Protein AF-A0A5K0XMQ2-F1 (afdb_monomer)

Organism: NCBI:txid210225

Mean predicted aligned error: 14.15 Å

Radius of gyration: 17.41 Å; Cα contacts (8 Å, |Δi|>4): 7; chains: 1; bounding box: 38×33×36 Å

Solvent-accessible surface area (backbone atoms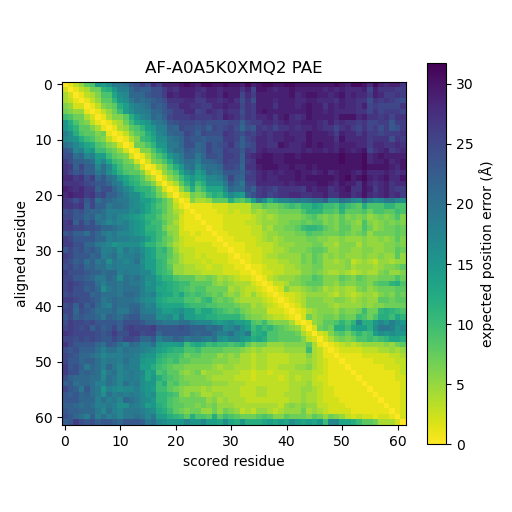 only — not comparable to full-atom values): 4335 Å² total; per-residue (Å²): 134,85,82,81,72,90,66,74,84,74,73,80,85,74,69,97,66,82,62,78,73,48,73,67,55,57,64,73,49,47,69,82,74,50,74,98,61,64,57,63,74,73,66,60,46,87,83,62,53,74,63,58,55,52,51,50,52,54,62,74,73,107

Foldseek 3Di:
DDDPPVDDPPPPPPDPPPPVQPPVNCVVCVVVPDPPPDCCVVVVPVPDDPVNVVVVVVVVVD

pLDDT: mean 71.96, std 17.73, range [39.56, 96.0]

Structure (mmCIF, N/CA/C/O backbone):
data_AF-A0A5K0XMQ2-F1
#
_entry.id   AF-A0A5K0XMQ2-F1
#
loop_
_atom_site.group_PDB
_atom_site.id
_atom_site.type_symbol
_atom_site.label_atom_id
_atom_site.label_alt_id
_atom_site.label_comp_id
_atom_site.label_asym_id
_atom_site.label_entity_id
_atom_site.label_seq_id
_atom_site.pdbx_PDB_ins_code
_atom_site.Cartn_x
_atom_site.Cartn_y
_atom_site.Cartn_z
_atom_site.occupancy
_atom_site.B_iso_or_equiv
_atom_site.auth_seq_id
_atom_site.auth_comp_id
_atom_site.auth_asym_id
_atom_site.auth_atom_id
_atom_site.pdbx_PDB_model_num
ATOM 1 N N . MET A 1 1 ? -23.059 -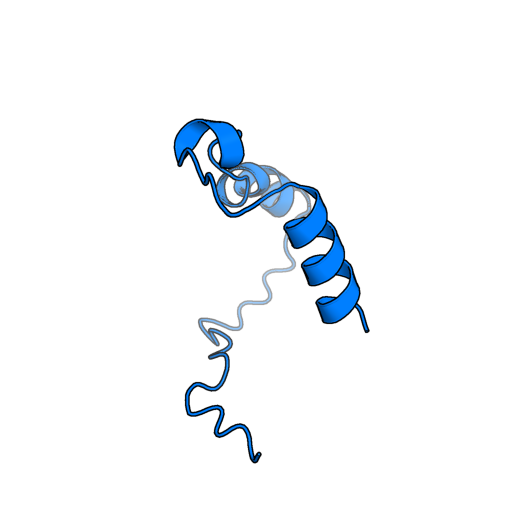19.806 10.338 1.00 39.56 1 MET A N 1
ATOM 2 C CA . MET A 1 1 ? -23.295 -18.902 9.196 1.00 39.56 1 MET A CA 1
ATOM 3 C C . MET A 1 1 ? -22.336 -19.328 8.107 1.00 39.56 1 MET A C 1
ATOM 5 O O . MET A 1 1 ? -21.136 -19.265 8.334 1.00 39.56 1 MET A O 1
ATOM 9 N N . GLU A 1 2 ? -22.862 -19.860 7.008 1.00 40.22 2 GLU A N 1
ATOM 10 C CA . GLU A 1 2 ? -22.087 -20.129 5.794 1.00 40.22 2 GLU A CA 1
ATOM 11 C C . GLU A 1 2 ? -21.807 -18.798 5.097 1.00 40.22 2 GLU A C 1
ATOM 13 O O . GLU A 1 2 ? -22.731 -18.038 4.807 1.00 40.22 2 GLU A O 1
ATOM 18 N N . PHE A 1 3 ? -20.530 -18.494 4.881 1.00 51.91 3 PHE A N 1
ATOM 19 C CA . PHE A 1 3 ? -20.117 -17.364 4.060 1.00 51.91 3 PHE A CA 1
ATOM 20 C C . PHE A 1 3 ? -20.167 -17.804 2.594 1.00 51.91 3 PHE A C 1
ATOM 22 O O . PHE A 1 3 ? -19.248 -18.464 2.116 1.00 51.91 3 PHE A O 1
ATOM 29 N N . ASN A 1 4 ? -21.245 -17.453 1.888 1.00 50.94 4 ASN A N 1
ATOM 30 C CA . ASN A 1 4 ? -21.273 -17.516 0.427 1.00 50.94 4 ASN A CA 1
ATOM 31 C C . ASN A 1 4 ? -20.381 -16.398 -0.120 1.00 50.94 4 ASN A C 1
ATOM 33 O O . ASN A 1 4 ? -20.765 -15.228 -0.140 1.00 50.94 4 ASN A O 1
ATOM 37 N N . LEU A 1 5 ? -19.161 -16.756 -0.515 1.00 53.94 5 LEU A N 1
ATOM 38 C CA . LEU A 1 5 ? -18.266 -15.885 -1.270 1.00 53.94 5 LEU A CA 1
ATOM 39 C C . LEU A 1 5 ? -18.629 -15.995 -2.758 1.00 53.94 5 LEU A C 1
ATOM 41 O O . LEU A 1 5 ? -17.977 -16.714 -3.507 1.00 53.94 5 LEU A O 1
ATOM 45 N N . ASP A 1 6 ? -19.666 -15.268 -3.182 1.00 54.00 6 ASP A N 1
ATOM 46 C CA . ASP A 1 6 ? -20.132 -15.212 -4.585 1.00 54.00 6 ASP A CA 1
ATOM 47 C C . ASP A 1 6 ? -19.192 -14.436 -5.531 1.00 54.00 6 ASP A C 1
ATOM 49 O O . ASP A 1 6 ? -19.496 -14.238 -6.706 1.00 54.00 6 ASP A O 1
ATOM 53 N N . CYS A 1 7 ? -18.021 -14.022 -5.050 1.00 52.56 7 CYS A N 1
ATOM 54 C CA . CYS A 1 7 ? -16.993 -13.387 -5.863 1.00 52.56 7 CYS A CA 1
ATOM 55 C C . CYS A 1 7 ? -15.669 -14.126 -5.645 1.00 52.56 7 CYS A C 1
ATOM 57 O O . CYS A 1 7 ? -14.954 -13.800 -4.691 1.00 52.56 7 CYS A O 1
ATOM 59 N N . PRO A 1 8 ? -15.303 -15.112 -6.486 1.00 55.97 8 PRO A N 1
ATOM 60 C CA . PRO A 1 8 ? -13.922 -15.560 -6.522 1.00 55.97 8 PRO A CA 1
ATOM 61 C C . PRO A 1 8 ? -13.050 -14.338 -6.811 1.00 55.97 8 PRO A C 1
ATOM 63 O O . PRO A 1 8 ? -13.375 -13.522 -7.676 1.00 55.97 8 PRO A O 1
ATOM 66 N N . ILE A 1 9 ? -11.959 -14.190 -6.060 1.00 58.03 9 ILE A N 1
ATOM 67 C CA . ILE A 1 9 ? -10.889 -13.265 -6.423 1.00 58.03 9 ILE A CA 1
ATOM 68 C C . ILE A 1 9 ? -10.432 -13.719 -7.809 1.00 58.03 9 ILE A C 1
ATOM 70 O O . ILE A 1 9 ? -9.762 -14.741 -7.946 1.00 58.03 9 ILE A O 1
ATOM 74 N N . MET A 1 10 ? -10.892 -13.013 -8.839 1.00 48.38 10 MET A N 1
ATOM 75 C CA . MET A 1 10 ? -10.469 -13.225 -10.211 1.00 48.38 10 MET A CA 1
ATOM 76 C C . MET A 1 10 ? -9.002 -12.816 -10.250 1.00 48.38 10 MET A C 1
ATOM 78 O O 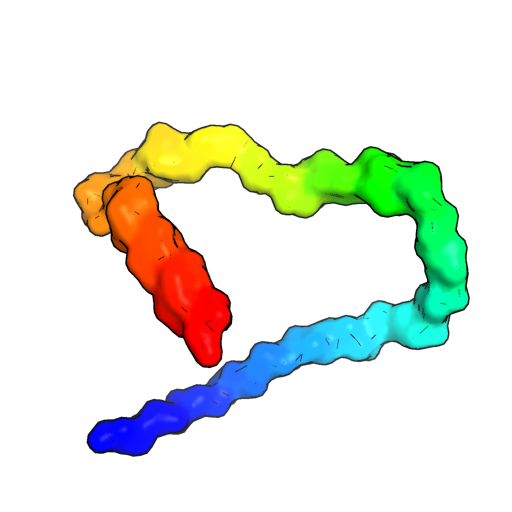. MET A 1 10 ? -8.678 -11.630 -10.280 1.00 48.38 10 MET A O 1
ATOM 82 N N . PHE A 1 11 ? -8.109 -13.799 -10.167 1.00 51.50 11 PHE A N 1
ATOM 83 C CA . PHE A 1 11 ? -6.740 -13.602 -10.607 1.00 51.50 11 PHE A CA 1
ATOM 84 C C . PHE A 1 11 ? -6.842 -13.203 -12.076 1.00 51.50 11 PHE A C 1
ATOM 86 O O . PHE A 1 11 ? -7.387 -13.956 -12.882 1.00 51.50 11 PHE A O 1
ATOM 93 N N . PHE A 1 12 ? -6.411 -11.988 -12.406 1.00 47.59 12 PHE A N 1
ATOM 94 C CA . PHE A 1 12 ? -6.277 -11.584 -13.794 1.00 47.59 12 PHE A CA 1
ATOM 95 C C . PHE A 1 12 ? -5.190 -12.467 -14.413 1.00 47.59 12 PHE A C 1
ATOM 97 O O . PHE A 1 12 ? -4.002 -12.184 -14.299 1.00 47.59 12 PHE A O 1
ATOM 104 N N . GLU A 1 13 ? -5.603 -13.570 -15.033 1.00 51.03 13 GLU A N 1
ATOM 105 C CA . GLU A 1 13 ? -4.837 -14.239 -16.078 1.00 51.03 13 GLU A CA 1
ATOM 106 C C . GLU A 1 13 ? -4.944 -13.389 -17.352 1.00 51.03 13 GLU A C 1
ATOM 108 O O . GLU A 1 13 ? -5.528 -13.798 -18.350 1.00 51.03 13 GLU A O 1
ATOM 113 N N . GLU A 1 14 ? -4.404 -12.172 -17.313 1.00 46.09 14 GLU A N 1
ATOM 114 C CA . GLU A 1 14 ? -4.019 -11.467 -18.531 1.00 46.09 14 GLU A CA 1
ATOM 115 C C . GLU A 1 14 ? -2.507 -11.634 -18.676 1.00 46.09 14 GLU A C 1
ATOM 117 O O . GLU A 1 14 ? -1.698 -10.932 -18.079 1.00 46.09 14 GLU A O 1
ATOM 122 N N . GLU A 1 15 ? -2.182 -12.658 -19.466 1.00 44.31 15 GLU A N 1
ATOM 123 C CA . GLU A 1 15 ? -0.952 -12.787 -20.242 1.00 44.31 15 GLU A CA 1
ATOM 124 C C . GLU A 1 15 ? 0.288 -13.271 -19.474 1.00 44.31 15 GLU A C 1
ATOM 126 O O . GLU A 1 15 ? 1.159 -12.543 -19.005 1.00 44.31 15 GLU A O 1
ATOM 131 N N . LEU A 1 16 ? 0.378 -14.604 -19.467 1.00 44.81 16 LEU A N 1
ATOM 132 C CA . LEU A 1 16 ? 1.582 -15.423 -19.601 1.00 44.81 16 LEU A CA 1
ATOM 133 C C . LEU A 1 16 ? 2.550 -14.903 -20.694 1.00 44.81 16 LEU A C 1
ATOM 135 O O . LEU A 1 16 ? 2.832 -15.589 -21.670 1.00 44.81 16 LEU A O 1
ATOM 139 N N . GLU A 1 17 ? 3.148 -13.736 -20.498 1.00 44.19 17 GLU A N 1
ATOM 140 C CA . GLU A 1 17 ? 4.519 -13.491 -20.925 1.00 44.19 17 GLU A CA 1
ATOM 141 C C . GLU A 1 17 ? 5.339 -13.272 -19.663 1.00 44.19 17 GLU A C 1
ATOM 143 O O . GLU A 1 17 ? 5.489 -12.173 -19.135 1.00 44.19 17 GLU A O 1
ATOM 148 N N . CYS A 1 18 ? 5.886 -14.380 -19.163 1.00 47.31 18 CYS A N 1
ATOM 149 C CA . CYS A 1 18 ? 7.049 -14.371 -18.292 1.00 47.31 18 CYS A CA 1
ATOM 150 C C . CYS A 1 18 ? 8.243 -13.816 -19.093 1.00 47.31 18 CYS A C 1
ATOM 152 O O . CYS A 1 18 ? 9.224 -14.514 -19.350 1.00 47.31 18 CYS A O 1
ATOM 154 N N . GLU A 1 19 ? 8.164 -12.559 -19.535 1.00 49.75 19 GLU A N 1
ATOM 155 C CA . GLU A 1 19 ? 9.356 -11.763 -19.731 1.00 49.75 19 GLU A CA 1
ATOM 156 C C . GLU A 1 19 ? 9.980 -11.704 -18.351 1.00 49.75 19 GLU A C 1
ATOM 158 O O . GLU A 1 19 ? 9.450 -11.052 -17.454 1.00 49.75 19 GLU A O 1
ATOM 163 N N . SER A 1 20 ? 11.052 -12.465 -18.157 1.00 54.62 20 SER A N 1
ATOM 164 C CA . SER A 1 20 ? 11.920 -12.407 -16.989 1.00 54.62 20 SER A CA 1
ATOM 165 C C . SER A 1 20 ? 12.092 -10.948 -16.571 1.00 54.62 20 SER A C 1
ATOM 167 O O . SER A 1 20 ? 12.866 -10.211 -17.188 1.00 54.62 20 SER A O 1
ATOM 169 N N . GLY A 1 21 ? 11.287 -10.522 -15.593 1.00 59.62 21 GLY A N 1
ATOM 170 C CA . GLY A 1 21 ? 11.094 -9.120 -15.273 1.00 59.62 21 GLY A CA 1
ATOM 171 C C . GLY A 1 21 ? 12.424 -8.569 -14.815 1.00 59.62 21 GLY A C 1
ATOM 172 O O . GLY A 1 21 ? 12.886 -8.883 -13.720 1.00 59.62 21 GLY A O 1
ATOM 173 N N . SER A 1 22 ? 13.079 -7.802 -15.684 1.00 78.38 22 SER A N 1
ATOM 174 C CA . SER A 1 22 ? 14.311 -7.113 -15.334 1.00 78.38 22 SER A CA 1
ATOM 175 C C . SER A 1 22 ? 14.068 -6.342 -14.041 1.00 78.38 22 SER A C 1
ATOM 177 O O . SER A 1 22 ? 13.049 -5.665 -13.905 1.00 78.38 22 SER A O 1
ATOM 179 N N . VAL A 1 23 ? 15.015 -6.405 -13.105 1.00 80.88 23 VAL A N 1
ATOM 180 C CA . VAL A 1 23 ? 14.993 -5.601 -11.873 1.00 80.88 23 VAL A CA 1
ATOM 181 C C . VAL A 1 23 ? 14.728 -4.118 -12.190 1.00 80.88 23 VAL A C 1
ATOM 183 O O . VAL A 1 23 ? 14.046 -3.432 -11.437 1.00 80.88 23 VAL A O 1
ATOM 186 N N . ALA A 1 24 ? 15.180 -3.638 -13.355 1.00 84.06 24 ALA A N 1
ATOM 187 C CA . ALA A 1 24 ? 14.899 -2.287 -13.832 1.00 84.06 24 ALA A CA 1
ATOM 188 C C . ALA A 1 24 ? 13.406 -2.027 -14.103 1.00 84.06 24 ALA A C 1
ATOM 190 O O . ALA A 1 24 ? 12.926 -0.937 -13.805 1.00 84.06 24 ALA A O 1
ATOM 191 N N . ARG A 1 25 ? 12.666 -3.015 -14.630 1.00 85.00 25 ARG A N 1
ATOM 192 C CA . ARG A 1 25 ? 11.219 -2.905 -14.870 1.00 85.00 25 ARG A CA 1
ATOM 193 C C . ARG A 1 25 ? 10.464 -2.778 -13.548 1.00 85.00 25 ARG A C 1
ATOM 195 O O . ARG A 1 25 ? 9.641 -1.879 -13.425 1.00 85.00 25 ARG A O 1
ATOM 202 N N . LEU A 1 26 ? 10.820 -3.588 -12.547 1.00 84.62 26 LEU A N 1
ATOM 203 C CA . LEU A 1 26 ? 10.232 -3.507 -11.203 1.00 84.62 26 LEU A CA 1
ATOM 204 C C . LEU A 1 26 ? 10.416 -2.118 -10.577 1.00 84.62 26 LEU A C 1
ATOM 206 O O . LEU A 1 26 ? 9.460 -1.551 -10.059 1.00 84.62 26 LEU A O 1
ATOM 210 N N . PHE A 1 27 ? 11.617 -1.539 -10.673 1.00 87.50 27 PHE A N 1
ATOM 211 C CA . PHE A 1 27 ? 11.854 -0.181 -10.174 1.00 87.50 27 PHE A CA 1
ATOM 212 C C . PHE A 1 27 ? 11.120 0.889 -10.987 1.00 87.50 27 PHE A C 1
ATOM 214 O O . PHE A 1 27 ? 10.681 1.886 -10.422 1.00 87.50 2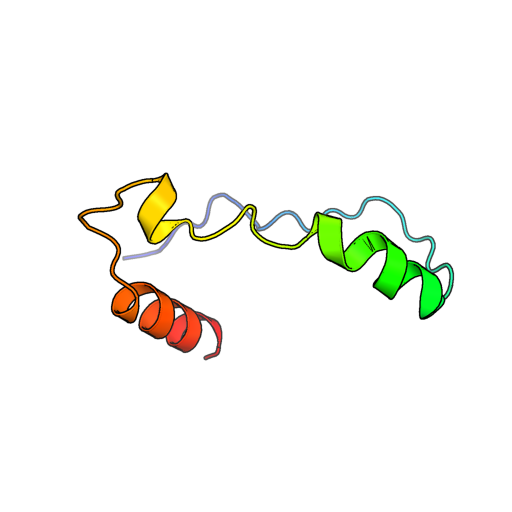7 PHE A O 1
ATOM 221 N N . SER A 1 28 ? 10.974 0.702 -12.304 1.00 87.81 28 SER A N 1
ATOM 222 C CA . SER A 1 28 ? 10.280 1.680 -13.149 1.00 87.81 28 SER A CA 1
ATOM 223 C C . SER A 1 28 ? 8.777 1.764 -12.877 1.00 87.81 28 SER A C 1
ATOM 225 O O . SER A 1 28 ? 8.212 2.839 -13.047 1.00 87.81 28 SER A O 1
ATOM 227 N N . THR A 1 29 ? 8.150 0.670 -12.428 1.00 89.31 29 THR A N 1
ATOM 228 C CA . THR A 1 29 ? 6.700 0.606 -12.180 1.00 89.31 29 THR A CA 1
ATOM 229 C C . THR A 1 29 ? 6.331 0.671 -10.696 1.00 89.31 29 THR A C 1
ATOM 231 O O . THR A 1 29 ? 5.151 0.711 -10.363 1.00 89.31 29 THR A O 1
ATOM 234 N N . GLU A 1 30 ? 7.301 0.713 -9.772 1.00 90.00 30 GLU A N 1
ATOM 235 C CA . GLU A 1 30 ? 7.040 0.723 -8.322 1.00 90.00 30 GLU A CA 1
ATOM 236 C C . GLU A 1 30 ? 6.087 1.857 -7.908 1.00 90.00 30 GLU A C 1
ATOM 238 O O . GLU A 1 30 ? 5.183 1.656 -7.095 1.00 90.00 30 GLU A O 1
ATOM 243 N N . CYS A 1 31 ? 6.253 3.047 -8.491 1.00 89.00 31 CYS A N 1
ATOM 244 C CA . CYS A 1 31 ? 5.456 4.220 -8.145 1.00 89.00 31 CYS A CA 1
ATOM 245 C C . CYS A 1 31 ? 3.976 4.100 -8.542 1.00 89.00 31 CYS A C 1
ATOM 247 O O . CYS A 1 31 ? 3.136 4.694 -7.870 1.00 89.00 31 CYS A O 1
ATOM 249 N N . GLU A 1 32 ? 3.646 3.312 -9.569 1.00 91.00 32 GLU A N 1
ATOM 250 C CA . GLU A 1 32 ? 2.269 3.092 -10.039 1.00 91.00 32 GLU A CA 1
ATOM 251 C C . GLU A 1 32 ? 1.434 2.308 -9.017 1.00 91.00 32 GLU A C 1
ATOM 253 O O . GLU A 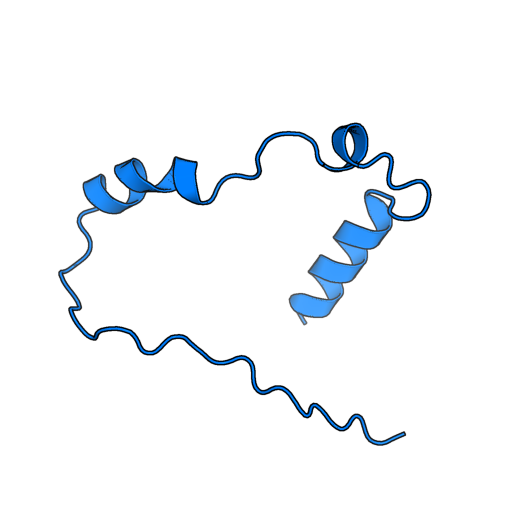1 32 ? 0.207 2.401 -8.994 1.00 91.00 32 GLU A O 1
ATOM 258 N N . HIS A 1 33 ? 2.105 1.568 -8.132 1.00 88.06 33 HIS A N 1
ATOM 259 C CA . HIS A 1 33 ? 1.482 0.766 -7.082 1.00 88.06 33 HIS A CA 1
ATOM 260 C C . HIS A 1 33 ? 1.547 1.428 -5.698 1.00 88.06 33 HIS A C 1
ATOM 262 O O . HIS A 1 33 ? 1.053 0.865 -4.716 1.00 88.06 33 HIS A O 1
ATOM 268 N N . MET A 1 34 ? 2.143 2.619 -5.591 1.00 86.81 34 MET A N 1
ATOM 269 C CA . MET A 1 34 ? 2.204 3.355 -4.331 1.00 86.81 34 MET A CA 1
ATOM 270 C C . MET A 1 34 ? 0.879 4.087 -4.070 1.00 86.81 34 MET A C 1
ATOM 272 O O . MET A 1 34 ? 0.325 4.714 -4.972 1.00 86.81 34 MET A O 1
ATOM 276 N N . PRO A 1 35 ? 0.359 4.077 -2.829 1.00 85.69 35 PRO A N 1
ATOM 277 C CA . PRO A 1 35 ? -0.812 4.874 -2.481 1.00 85.69 35 PRO A CA 1
ATOM 278 C C . PRO A 1 35 ? -0.583 6.370 -2.753 1.00 85.69 35 PRO A C 1
ATOM 280 O O . PRO A 1 35 ? 0.477 6.903 -2.425 1.00 85.69 35 PRO A O 1
ATOM 283 N N . GLU A 1 36 ? -1.604 7.071 -3.262 1.00 84.56 36 GLU A N 1
ATOM 284 C CA . GLU A 1 36 ? -1.593 8.525 -3.521 1.00 84.56 36 GLU A CA 1
ATOM 285 C C . GLU A 1 36 ? -1.624 9.374 -2.226 1.00 84.56 36 GLU A C 1
ATOM 287 O O . GLU A 1 36 ? -2.530 10.186 -1.991 1.00 84.56 36 GLU A O 1
ATOM 292 N N . GLY A 1 37 ? -0.643 9.166 -1.350 1.00 81.88 37 GLY A N 1
ATOM 293 C CA . GLY A 1 37 ? -0.489 9.856 -0.075 1.00 81.88 37 GLY A CA 1
ATOM 294 C C . GLY A 1 37 ? -1.244 9.215 1.093 1.00 81.88 37 GLY A C 1
ATOM 295 O O . GLY A 1 37 ? -1.681 8.064 1.061 1.00 81.88 37 GLY A O 1
ATOM 296 N N . ASN A 1 38 ? -1.367 9.974 2.185 1.00 83.44 38 ASN A N 1
ATOM 297 C CA . ASN A 1 38 ? -1.998 9.497 3.412 1.00 83.44 38 ASN A CA 1
ATOM 298 C C . ASN A 1 38 ? -3.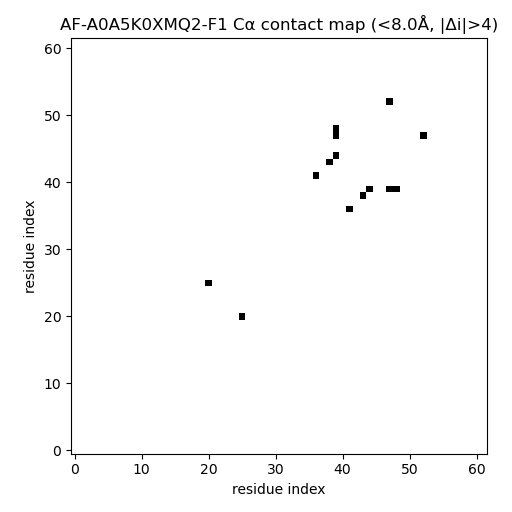531 9.473 3.268 1.00 83.44 38 ASN A C 1
ATOM 300 O O . ASN A 1 38 ? -4.205 10.503 3.366 1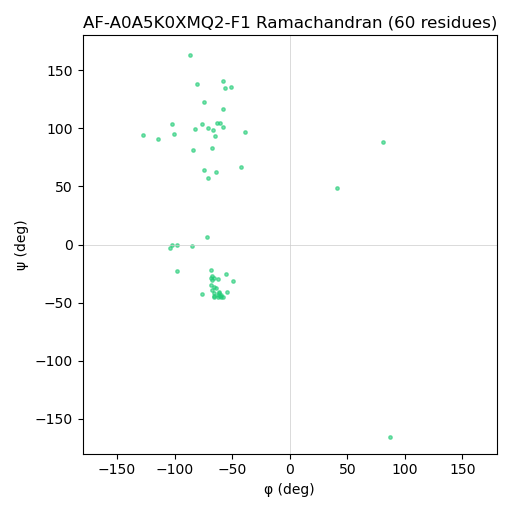.00 83.44 38 ASN A O 1
ATOM 304 N N . TYR A 1 39 ? -4.088 8.278 3.076 1.00 79.38 39 TYR A N 1
ATOM 305 C CA . TYR A 1 39 ? -5.525 8.075 2.894 1.00 79.38 39 TYR A CA 1
ATOM 306 C C . TYR A 1 39 ? -6.350 8.417 4.149 1.00 79.38 39 TYR A C 1
ATOM 308 O O . TYR A 1 39 ? -7.481 8.881 4.014 1.00 79.38 39 TYR A O 1
ATOM 316 N N . THR A 1 40 ? -5.793 8.291 5.360 1.00 76.06 40 THR A N 1
ATOM 317 C CA . THR A 1 40 ? -6.472 8.687 6.610 1.00 76.06 40 THR A CA 1
ATOM 318 C C . THR A 1 40 ? -6.781 10.185 6.617 1.00 76.06 40 THR A C 1
ATOM 320 O O . THR A 1 40 ? -7.868 10.606 7.013 1.00 76.06 40 THR A O 1
ATOM 323 N N . GLN A 1 41 ? -5.843 11.000 6.127 1.00 73.06 41 GLN A N 1
ATOM 324 C CA . GLN A 1 41 ? -6.028 12.448 5.998 1.00 73.06 41 GLN A CA 1
ATOM 325 C C . GLN A 1 41 ? -6.923 12.807 4.802 1.00 73.06 41 GLN A C 1
ATOM 327 O O . GLN A 1 41 ? -7.802 13.660 4.938 1.00 73.06 41 GLN A O 1
ATOM 332 N N . LYS A 1 42 ? -6.725 12.142 3.651 1.00 72.12 42 LYS A N 1
ATOM 333 C CA . LYS A 1 42 ? -7.434 12.418 2.386 1.00 72.12 42 LYS A CA 1
ATOM 334 C C . LYS 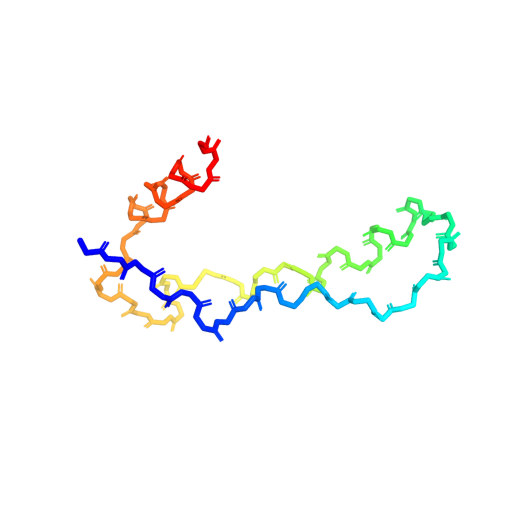A 1 42 ? -8.931 12.112 2.470 1.00 72.12 42 LYS A C 1
ATOM 336 O O . LYS A 1 42 ? -9.742 12.934 2.055 1.00 72.12 42 LYS A O 1
ATOM 341 N N . TYR A 1 43 ? -9.305 10.968 3.040 1.00 71.69 43 TYR A N 1
ATOM 342 C CA . TYR A 1 43 ? -10.697 10.506 3.046 1.00 71.69 43 TYR A CA 1
ATOM 343 C C . TYR A 1 43 ? -11.452 10.826 4.338 1.00 71.69 43 TYR A C 1
ATOM 345 O O . TYR A 1 43 ? -12.633 10.502 4.436 1.00 71.69 43 TYR A O 1
ATOM 353 N N . ARG A 1 44 ? -10.800 11.471 5.324 1.00 64.94 44 ARG A N 1
ATOM 354 C CA . ARG A 1 44 ? -11.368 11.755 6.657 1.00 64.94 44 ARG A CA 1
ATOM 355 C C . ARG A 1 44 ? -12.178 10.567 7.186 1.00 64.94 44 ARG A C 1
ATOM 357 O O . ARG A 1 44 ? -13.318 10.734 7.624 1.00 64.94 44 ARG A O 1
ATOM 364 N N . THR A 1 45 ? -11.601 9.370 7.121 1.00 62.91 45 THR A N 1
ATOM 365 C CA . THR A 1 45 ? -12.234 8.146 7.608 1.00 62.91 45 THR A CA 1
ATOM 366 C C . THR A 1 45 ? -12.347 8.223 9.126 1.00 62.91 45 THR A C 1
ATOM 368 O O . THR A 1 45 ? -11.486 7.732 9.848 1.00 62.91 45 THR A O 1
ATOM 371 N N . ARG A 1 46 ? -13.395 8.885 9.629 1.00 62.47 46 ARG A N 1
ATOM 372 C CA . ARG A 1 46 ? -13.660 9.013 11.070 1.00 62.47 46 ARG A CA 1
ATOM 373 C C . ARG A 1 46 ? -13.742 7.647 11.759 1.00 62.47 46 ARG A C 1
ATOM 375 O O . ARG A 1 46 ? -13.459 7.567 12.947 1.00 62.47 46 ARG A O 1
ATOM 382 N N . GLU A 1 47 ? -14.090 6.610 11.001 1.00 68.75 47 GLU A N 1
ATOM 383 C CA . GLU A 1 47 ? -14.312 5.248 11.488 1.00 68.75 47 GLU A CA 1
ATOM 384 C C . GLU A 1 47 ? -13.117 4.303 11.299 1.00 68.75 47 GLU A C 1
ATOM 386 O O . GLU A 1 47 ? -13.019 3.351 12.056 1.00 68.75 47 GLU A O 1
ATOM 391 N N . LEU A 1 48 ? -12.193 4.557 10.359 1.00 74.25 48 LEU A N 1
ATOM 392 C CA . LEU A 1 48 ? -11.025 3.687 10.134 1.00 74.25 48 LEU A CA 1
ATOM 393 C C . LEU A 1 48 ? -9.774 4.299 10.756 1.00 74.25 48 LEU A C 1
ATOM 395 O O . LEU A 1 48 ? -9.179 5.238 10.210 1.00 74.25 48 LEU A O 1
ATOM 399 N N . GLN A 1 49 ? -9.380 3.739 11.893 1.00 83.88 49 GLN A N 1
ATOM 400 C CA . GLN A 1 49 ? -8.149 4.053 12.599 1.00 83.88 49 GLN A CA 1
ATOM 401 C C . GLN A 1 49 ? -6.983 3.206 12.070 1.00 83.88 49 GLN A C 1
ATOM 403 O O . GLN A 1 49 ? -7.148 2.174 11.417 1.00 83.88 49 GLN A O 1
ATOM 408 N N . ALA A 1 50 ? -5.756 3.636 12.372 1.00 86.19 50 ALA A N 1
ATOM 409 C CA . ALA A 1 50 ? -4.557 2.879 12.008 1.00 86.19 50 ALA A CA 1
ATOM 410 C C . ALA A 1 50 ? -4.508 1.488 12.675 1.00 86.19 50 ALA A C 1
ATOM 412 O O . ALA A 1 50 ? -3.956 0.559 12.088 1.00 86.19 50 ALA A O 1
ATOM 413 N N . SER A 1 51 ? -5.107 1.344 13.864 1.00 89.69 51 SER A N 1
ATOM 414 C CA . SER A 1 51 ? -5.246 0.071 14.584 1.00 89.69 51 SER A CA 1
ATOM 415 C C . SER A 1 51 ? -6.046 -0.954 13.790 1.00 89.69 51 SER A C 1
ATOM 417 O O . SER A 1 51 ? -5.613 -2.094 13.660 1.00 89.69 51 SER A O 1
ATOM 419 N N . ASP A 1 52 ? -7.158 -0.532 13.189 1.00 87.94 52 ASP A N 1
ATOM 420 C CA . ASP A 1 52 ? -8.063 -1.422 12.456 1.00 87.94 52 ASP A CA 1
ATOM 421 C C . ASP A 1 52 ? -7.357 -1.980 11.214 1.00 87.94 52 ASP A C 1
ATOM 423 O O . ASP A 1 52 ? -7.468 -3.159 10.880 1.00 87.94 52 ASP A O 1
ATOM 427 N N . ARG A 1 53 ? -6.527 -1.147 10.566 1.00 88.19 53 ARG A N 1
ATOM 428 C CA . ARG A 1 53 ? -5.659 -1.583 9.465 1.00 88.19 53 ARG A CA 1
ATOM 429 C C . ARG A 1 53 ? -4.640 -2.630 9.926 1.00 88.19 53 ARG A C 1
ATOM 431 O O . ARG A 1 53 ? -4.394 -3.590 9.203 1.00 88.19 53 ARG A O 1
ATOM 438 N N . GLN A 1 54 ? -4.016 -2.442 11.089 1.00 91.81 54 GLN A N 1
ATOM 439 C CA . GLN A 1 54 ? -3.033 -3.394 11.620 1.00 91.81 54 GLN A CA 1
ATOM 440 C C . GLN A 1 54 ? -3.679 -4.734 11.977 1.00 91.81 54 GLN A C 1
ATOM 442 O O . GLN A 1 54 ? -3.121 -5.782 11.653 1.00 91.81 54 GLN A O 1
ATOM 447 N N . GLU A 1 55 ? -4.861 -4.701 12.588 1.00 94.56 55 GLU A N 1
ATOM 448 C CA . GLU A 1 55 ? -5.635 -5.904 12.887 1.00 94.56 55 GLU A CA 1
ATOM 449 C C . GLU A 1 55 ? -6.028 -6.645 11.603 1.00 94.56 55 GLU A C 1
ATOM 451 O O . GLU A 1 55 ? -5.809 -7.852 11.503 1.00 94.56 55 GLU A O 1
ATOM 456 N N . ALA A 1 56 ? -6.504 -5.928 10.581 1.00 91.62 56 ALA A N 1
ATOM 457 C CA . ALA A 1 56 ? -6.812 -6.521 9.282 1.00 91.62 56 ALA A CA 1
ATOM 458 C C . ALA A 1 56 ? -5.581 -7.180 8.634 1.00 91.62 56 ALA A C 1
ATOM 460 O O . ALA A 1 56 ? -5.675 -8.306 8.151 1.00 91.62 56 ALA A O 1
ATOM 461 N N . ILE A 1 57 ? -4.410 -6.527 8.668 1.00 94.12 57 ILE A N 1
ATOM 462 C CA . ILE A 1 57 ? -3.150 -7.107 8.164 1.00 94.12 57 ILE A CA 1
ATOM 463 C C . ILE A 1 57 ? -2.812 -8.402 8.910 1.00 94.12 57 ILE A C 1
ATOM 465 O O . ILE A 1 57 ? -2.460 -9.402 8.283 1.00 94.12 57 ILE A O 1
ATOM 469 N N . PHE A 1 58 ? -2.934 -8.402 10.238 1.00 96.00 58 PHE A 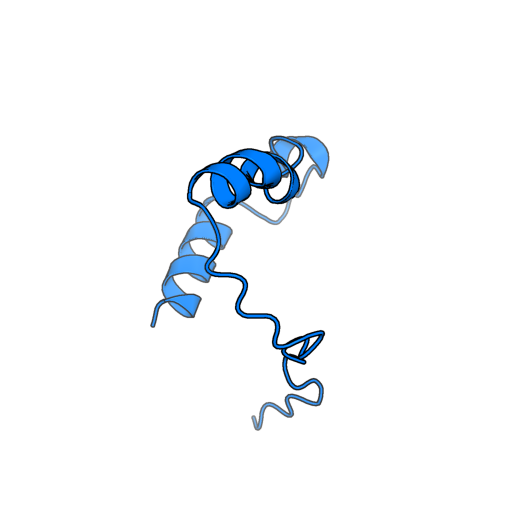N 1
ATOM 470 C CA . PHE A 1 58 ? -2.697 -9.590 11.053 1.00 96.00 58 PHE A CA 1
ATOM 471 C C . PHE A 1 58 ? -3.651 -10.738 10.706 1.00 96.00 58 PHE A C 1
ATOM 473 O O . PHE A 1 58 ? -3.206 -11.879 10.618 1.00 96.00 58 PHE A O 1
ATOM 480 N N . LEU A 1 59 ? -4.936 -10.452 10.482 1.00 95.19 59 LEU A N 1
ATOM 481 C CA . LEU A 1 59 ? -5.925 -11.459 10.089 1.00 95.19 59 LEU A CA 1
ATOM 482 C C . LEU A 1 59 ? -5.668 -12.025 8.688 1.00 95.19 59 LEU A C 1
ATOM 484 O O . LEU A 1 59 ? -5.814 -13.225 8.506 1.00 95.19 59 LEU A O 1
ATOM 488 N N . ILE A 1 60 ? -5.254 -11.191 7.729 1.00 94.69 60 ILE A N 1
ATOM 489 C CA . ILE A 1 60 ? -4.908 -11.626 6.361 1.00 94.69 60 ILE A CA 1
ATOM 490 C C . ILE A 1 60 ? -3.644 -12.496 6.347 1.00 94.69 60 ILE A C 1
ATOM 492 O O . ILE A 1 60 ? -3.498 -13.360 5.490 1.00 94.69 60 ILE A O 1
ATOM 496 N N . SER A 1 61 ? -2.717 -12.260 7.278 1.00 88.44 61 SER A N 1
ATOM 497 C CA . SER A 1 61 ? -1.421 -12.952 7.317 1.00 88.44 61 SER A CA 1
ATOM 498 C C . SER A 1 61 ? -1.464 -14.313 8.034 1.00 88.44 61 SER A C 1
ATOM 500 O O . SER A 1 61 ? -0.419 -14.953 8.154 1.00 88.44 61 SER A O 1
ATOM 502 N N . LYS A 1 62 ? -2.624 -14.720 8.565 1.00 69.19 62 LYS A N 1
ATOM 503 C CA . LYS A 1 62 ? -2.856 -16.012 9.233 1.00 69.19 62 LYS A CA 1
ATOM 504 C C . LYS A 1 62 ? -3.347 -17.070 8.259 1.00 69.19 62 LYS A C 1
ATOM 506 O O . LYS A 1 62 ? -2.930 -18.232 8.455 1.00 69.19 62 LYS A O 1
#

Sequence (62 aa):
MEFNLDCPIMFFEEELECESGSVARLFSTECEHMPEGNYTQKYRTRELQASDRQEAIFLISK

Secondary structure (DSSP, 8-state):
------S---------------HHHHHHHGGGGS-SS-HHHHTT-SS--HHHHHHHHHHHT-